Protein AF-A0A7C1MIQ9-F1 (afdb_monomer_lite)

Sequence (76 aa):
MTEANMLGAILSRFINLIPQNYCVLAGDNEVAHIKQHFNPFILKYTLTLSQSEAIIDPRILIAAGILLAGIERRQS

Secondary structure (DSSP, 8-state):
--HHHHHHHHHHHHHTT---EEEEEETTEEEEEEEEE--SSS-EEEEEE--SS-SS-HHHHHHHHHHHHHHHHHH-

pLDDT: mean 83.59, std 13.34, range [49.75, 97.0]

Radius of gyration: 16.75 Å; chains: 1; bounding box: 32×17×56 Å

Foldseek 3Di:
DPPVVVVVVVVVVCVLQPKDKDFDDDDPDTQWIKTWDRDPPDGDIDIGGPDPDCPDPVVVVVVVVVVVSVVSVVVD

Structure (mmCIF, N/CA/C/O backbone):
data_AF-A0A7C1MIQ9-F1
#
_entry.id   AF-A0A7C1MIQ9-F1
#
loop_
_atom_site.group_PDB
_atom_site.id
_atom_site.type_symbol
_atom_site.label_atom_id
_atom_site.label_alt_id
_atom_site.label_comp_id
_atom_site.label_asym_id
_atom_site.label_entity_id
_atom_site.label_seq_id
_atom_site.pdbx_PDB_ins_code
_atom_site.Cartn_x
_atom_site.Cartn_y
_atom_site.Cartn_z
_atom_site.occupancy
_atom_site.B_iso_or_equiv
_atom_site.auth_seq_id
_atom_site.auth_comp_id
_atom_site.auth_asym_id
_atom_site.auth_atom_id
_atom_site.pdbx_PDB_model_num
ATOM 1 N N . MET A 1 1 ? 13.976 2.507 -40.002 1.00 50.25 1 MET A N 1
ATOM 2 C CA . MET A 1 1 ? 12.995 1.746 -39.187 1.00 50.25 1 MET A CA 1
ATOM 3 C C . MET A 1 1 ? 13.492 1.457 -37.759 1.00 50.25 1 MET A C 1
ATOM 5 O O . MET A 1 1 ? 12.723 0.936 -36.969 1.00 50.25 1 MET A O 1
ATOM 9 N N . THR A 1 2 ? 14.733 1.817 -37.390 1.00 58.38 2 THR A N 1
ATOM 10 C CA . THR A 1 2 ? 15.339 1.476 -36.083 1.00 58.38 2 THR A CA 1
ATOM 11 C C . THR A 1 2 ? 15.135 2.552 -35.003 1.00 58.38 2 THR A C 1
ATOM 13 O O . THR A 1 2 ? 14.946 2.220 -33.837 1.00 58.38 2 THR A O 1
ATOM 16 N N . GLU A 1 3 ? 15.093 3.838 -35.373 1.00 57.09 3 GLU A N 1
ATOM 17 C CA . GLU A 1 3 ? 14.931 4.954 -34.418 1.00 57.09 3 GLU A CA 1
ATOM 18 C C . GLU A 1 3 ? 13.553 4.995 -33.744 1.00 57.09 3 GLU A C 1
ATOM 20 O O . GLU A 1 3 ? 13.468 5.235 -32.541 1.00 57.09 3 GLU A O 1
ATOM 25 N N . ALA A 1 4 ? 12.479 4.681 -34.481 1.00 61.19 4 ALA A N 1
ATOM 26 C CA . ALA A 1 4 ? 11.121 4.629 -33.932 1.00 61.19 4 ALA A CA 1
ATOM 27 C C . ALA A 1 4 ? 10.970 3.553 -32.837 1.00 61.19 4 ALA A C 1
ATOM 29 O O . ALA A 1 4 ? 10.281 3.775 -31.844 1.00 61.19 4 ALA A O 1
ATOM 30 N N . ASN A 1 5 ? 11.676 2.423 -32.966 1.00 70.31 5 ASN A N 1
ATOM 31 C CA . ASN A 1 5 ? 11.649 1.347 -31.973 1.00 70.31 5 ASN A CA 1
ATOM 32 C C . ASN A 1 5 ? 12.477 1.680 -30.726 1.00 70.31 5 ASN A C 1
ATOM 34 O O . ASN A 1 5 ? 12.107 1.271 -29.630 1.00 70.31 5 ASN A O 1
ATOM 38 N N . MET A 1 6 ? 13.568 2.441 -30.864 1.00 73.31 6 MET A N 1
ATOM 39 C CA . MET A 1 6 ? 14.379 2.876 -29.722 1.00 73.31 6 MET A CA 1
ATOM 40 C C . MET A 1 6 ? 13.646 3.931 -28.884 1.00 73.31 6 MET A C 1
ATOM 42 O O . MET A 1 6 ? 13.586 3.811 -27.663 1.00 73.31 6 MET A O 1
ATOM 46 N N . LEU A 1 7 ? 13.016 4.914 -29.535 1.00 75.94 7 LEU A N 1
ATOM 47 C CA . LEU A 1 7 ? 12.136 5.883 -28.874 1.00 75.94 7 LEU A CA 1
ATOM 48 C C . LEU A 1 7 ? 10.925 5.200 -28.234 1.00 75.94 7 LEU A C 1
ATOM 50 O O . LEU A 1 7 ? 10.621 5.476 -27.078 1.00 75.94 7 LEU A O 1
ATOM 54 N N . GLY A 1 8 ? 10.284 4.264 -28.940 1.00 78.12 8 GLY A N 1
ATOM 55 C CA . GLY A 1 8 ? 9.172 3.473 -28.410 1.00 78.12 8 GLY A CA 1
ATOM 56 C C . GLY A 1 8 ? 9.558 2.633 -27.190 1.00 78.12 8 GLY A C 1
ATOM 57 O O . GLY A 1 8 ? 8.816 2.612 -26.216 1.00 78.12 8 GLY A O 1
ATOM 58 N N . ALA A 1 9 ? 10.740 2.010 -27.194 1.00 74.12 9 ALA A N 1
ATOM 59 C CA . ALA A 1 9 ? 11.249 1.230 -26.063 1.00 74.12 9 ALA A CA 1
ATOM 60 C C . ALA A 1 9 ? 11.663 2.096 -24.861 1.00 74.12 9 ALA A C 1
ATOM 62 O O . ALA A 1 9 ? 11.634 1.638 -23.720 1.00 74.12 9 ALA A O 1
ATOM 63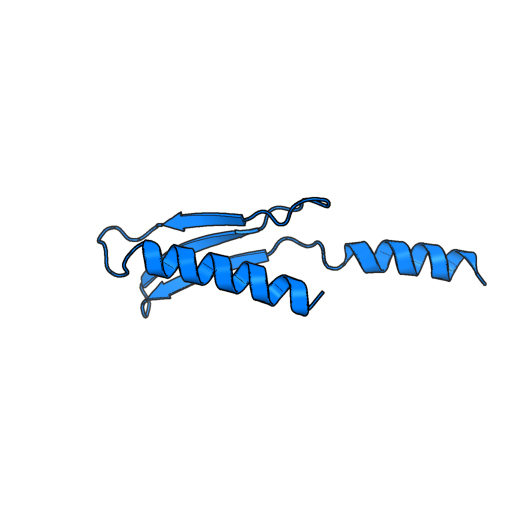 N N . ILE A 1 10 ? 12.067 3.346 -25.096 1.00 70.94 10 ILE A N 1
ATOM 64 C CA . ILE A 1 10 ? 12.321 4.317 -24.028 1.00 70.94 10 ILE A CA 1
ATOM 65 C C . ILE A 1 10 ? 10.986 4.801 -23.456 1.00 70.94 10 ILE A C 1
ATOM 67 O O . ILE A 1 10 ? 10.795 4.746 -22.248 1.00 70.94 10 ILE A O 1
ATOM 71 N N . LEU A 1 11 ? 10.040 5.195 -24.311 1.00 70.38 11 LEU A N 1
ATOM 72 C CA . LEU A 1 11 ? 8.695 5.624 -23.920 1.00 70.38 11 LEU A CA 1
ATOM 73 C C . LEU A 1 11 ? 7.934 4.523 -23.175 1.00 70.38 11 LEU A C 1
ATOM 75 O O . LEU A 1 11 ? 7.305 4.819 -22.165 1.00 70.38 11 LEU A O 1
ATOM 79 N N . SER A 1 12 ? 8.049 3.259 -23.596 1.00 68.12 12 SER A N 1
ATOM 80 C CA . SER A 1 12 ? 7.394 2.123 -22.935 1.00 68.12 12 SER A CA 1
ATOM 81 C C . SER A 1 12 ? 7.877 1.915 -21.502 1.00 68.12 12 SER A C 1
ATOM 83 O O . SER A 1 12 ? 7.095 1.502 -20.651 1.00 68.12 12 SER A O 1
ATOM 85 N N . ARG A 1 13 ? 9.137 2.262 -21.203 1.00 66.94 13 ARG A N 1
ATOM 86 C CA . ARG A 1 13 ? 9.662 2.243 -19.831 1.00 66.94 13 ARG A CA 1
ATOM 87 C C . ARG A 1 13 ? 9.024 3.309 -18.952 1.00 66.94 13 ARG A C 1
ATOM 89 O O . ARG A 1 13 ? 9.059 3.129 -17.747 1.00 66.94 13 ARG A O 1
ATOM 96 N N . PHE A 1 14 ? 8.442 4.368 -19.528 1.00 65.00 14 PHE A N 1
ATOM 97 C CA . PHE A 1 14 ? 7.784 5.457 -18.798 1.00 65.00 14 PHE A CA 1
ATOM 98 C C . PHE A 1 14 ? 6.283 5.252 -18.557 1.00 65.00 14 PHE A C 1
ATOM 100 O O . PHE A 1 14 ? 5.725 5.892 -17.669 1.00 65.00 14 PHE A O 1
ATOM 107 N N . ILE A 1 15 ? 5.637 4.335 -19.285 1.00 63.22 15 ILE A N 1
ATOM 108 C CA . ILE A 1 15 ? 4.201 4.037 -19.125 1.00 63.22 15 ILE A CA 1
ATOM 109 C C . ILE A 1 15 ? 3.927 3.391 -17.752 1.00 63.22 15 ILE A C 1
ATOM 111 O O . ILE A 1 15 ? 2.922 3.702 -17.120 1.00 63.22 15 ILE A O 1
ATOM 115 N N . ASN A 1 16 ? 4.870 2.592 -17.235 1.00 62.34 16 ASN A N 1
ATOM 116 C CA . ASN A 1 16 ? 4.799 1.983 -15.897 1.00 62.34 16 ASN A CA 1
ATOM 117 C C . ASN A 1 16 ? 5.121 2.952 -14.742 1.00 62.34 16 ASN A C 1
ATOM 119 O O . ASN A 1 16 ? 5.177 2.521 -13.595 1.00 62.34 16 ASN A O 1
ATOM 123 N N . LEU A 1 17 ? 5.353 4.245 -15.003 1.00 65.19 17 LEU A N 1
ATOM 124 C CA . LEU A 1 17 ? 5.657 5.209 -13.941 1.00 65.19 17 LEU A CA 1
ATOM 125 C C . LEU A 1 17 ? 4.476 6.102 -13.539 1.00 65.19 17 LEU A C 1
ATOM 127 O O . LEU A 1 17 ? 4.669 7.046 -12.774 1.00 65.19 17 LEU A O 1
ATOM 131 N N . ILE A 1 18 ? 3.256 5.843 -14.011 1.00 78.56 18 ILE A N 1
ATOM 132 C CA . ILE A 1 18 ? 2.092 6.589 -13.519 1.00 78.56 18 ILE A CA 1
ATOM 133 C C . ILE A 1 18 ? 1.881 6.229 -12.038 1.00 78.56 18 ILE A C 1
ATOM 135 O O . ILE A 1 18 ? 1.601 5.067 -11.746 1.00 78.56 18 ILE A O 1
ATOM 139 N N . PRO A 1 19 ? 2.019 7.184 -11.095 1.00 85.25 19 PRO A N 1
ATOM 140 C CA . PRO A 1 19 ? 1.939 6.872 -9.675 1.00 85.25 19 PRO A CA 1
ATOM 141 C C . PRO A 1 19 ? 0.523 6.478 -9.276 1.00 85.25 19 PRO A C 1
ATOM 143 O O . PRO A 1 19 ? -0.429 7.208 -9.562 1.00 85.25 19 PRO A O 1
ATOM 146 N N . GLN A 1 20 ? 0.407 5.374 -8.549 1.00 88.50 20 GLN A N 1
ATOM 147 C CA . GLN A 1 20 ? -0.863 4.865 -8.055 1.00 88.50 20 GLN A CA 1
ATOM 148 C C . GLN A 1 20 ? -1.159 5.318 -6.622 1.00 88.50 20 GLN A C 1
ATOM 150 O O . GLN A 1 20 ? -0.267 5.538 -5.796 1.00 88.50 20 GLN A O 1
ATOM 155 N N . ASN A 1 21 ? -2.449 5.457 -6.325 1.00 93.44 21 ASN A N 1
ATOM 156 C CA . ASN A 1 21 ? -2.965 5.754 -4.993 1.00 93.44 21 ASN A CA 1
ATOM 157 C C . ASN A 1 21 ? -3.921 4.635 -4.579 1.00 93.44 21 ASN A C 1
ATOM 159 O O . ASN A 1 21 ? -4.723 4.182 -5.394 1.00 93.44 21 ASN A O 1
ATOM 163 N N . TYR A 1 22 ? -3.840 4.206 -3.323 1.00 94.25 22 TYR A N 1
ATOM 164 C CA . TYR A 1 22 ? -4.617 3.094 -2.791 1.00 94.25 22 TYR A CA 1
ATOM 165 C C . TYR A 1 22 ? -5.323 3.511 -1.501 1.00 94.25 22 TYR A C 1
ATOM 167 O O . TYR A 1 22 ? -4.681 4.014 -0.578 1.00 94.25 22 TYR A O 1
ATOM 175 N N . CYS A 1 23 ? -6.622 3.234 -1.410 1.00 95.44 23 CYS A N 1
ATOM 176 C CA . CYS A 1 23 ? -7.378 3.331 -0.162 1.00 95.44 23 CYS A CA 1
ATOM 177 C C . CYS A 1 23 ? -7.411 1.963 0.526 1.00 95.44 23 CYS A C 1
ATOM 179 O O . CYS A 1 23 ? -7.689 0.946 -0.111 1.00 95.44 23 CYS A O 1
ATOM 181 N N . VAL A 1 24 ? -7.142 1.940 1.830 1.00 95.19 24 VAL A N 1
ATOM 182 C CA . VAL A 1 24 ? -7.229 0.743 2.669 1.00 95.19 24 VAL A CA 1
ATOM 183 C C . VAL A 1 24 ? -8.502 0.836 3.494 1.00 95.19 24 VAL A C 1
ATOM 185 O O . VAL A 1 24 ? -8.676 1.773 4.275 1.00 95.19 24 VAL A O 1
ATOM 188 N N . LEU A 1 25 ? -9.380 -0.148 3.321 1.00 94.31 25 LEU A N 1
ATOM 189 C CA . LEU A 1 25 ? -10.684 -0.204 3.971 1.00 94.31 25 LEU A CA 1
ATOM 190 C C . LEU A 1 25 ? -10.747 -1.369 4.969 1.00 94.31 25 LEU A C 1
ATOM 192 O O . LEU A 1 25 ? -10.261 -2.466 4.688 1.00 94.31 25 LEU A O 1
ATOM 196 N N . ALA A 1 26 ? -11.380 -1.134 6.117 1.00 92.00 26 ALA A N 1
ATOM 197 C CA . ALA A 1 26 ? -11.813 -2.151 7.068 1.00 92.00 26 ALA A CA 1
ATOM 198 C C . ALA A 1 26 ? -13.350 -2.202 7.056 1.00 92.00 26 ALA A C 1
ATOM 200 O O . ALA A 1 26 ? -14.022 -1.442 7.758 1.00 92.00 26 ALA A O 1
ATOM 201 N N . GLY A 1 27 ? -13.911 -3.064 6.201 1.00 89.88 27 GLY A N 1
ATOM 202 C CA . GLY A 1 27 ? -15.323 -2.969 5.821 1.00 89.88 27 GLY A CA 1
ATOM 203 C C . GLY A 1 27 ? -15.553 -1.704 4.992 1.00 89.88 27 GLY A C 1
ATOM 204 O O . GLY A 1 27 ? -14.836 -1.487 4.020 1.00 89.88 27 GLY A O 1
ATOM 205 N N . ASP A 1 28 ? -16.491 -0.856 5.413 1.00 89.94 28 ASP A N 1
ATOM 206 C CA . ASP A 1 28 ? -16.773 0.439 4.771 1.00 89.94 28 ASP A CA 1
ATOM 207 C C . ASP A 1 28 ? -15.952 1.606 5.354 1.00 89.94 28 ASP A C 1
ATOM 209 O O . ASP A 1 28 ? -16.054 2.739 4.885 1.00 89.94 28 ASP A O 1
ATOM 213 N N . ASN A 1 29 ? -15.133 1.355 6.381 1.00 91.00 29 ASN A N 1
ATOM 214 C CA . ASN A 1 29 ? -14.343 2.396 7.036 1.00 91.00 29 ASN A CA 1
ATOM 215 C C . ASN A 1 29 ? -12.960 2.515 6.399 1.00 91.00 29 ASN A C 1
ATOM 217 O O . ASN A 1 29 ? -12.197 1.547 6.381 1.00 91.00 29 ASN A O 1
ATOM 221 N N . GLU A 1 30 ? -12.597 3.709 5.942 1.00 93.81 30 GLU A N 1
ATOM 222 C CA . GLU A 1 30 ? -11.227 3.987 5.520 1.00 93.81 30 GLU A CA 1
ATOM 223 C C . GLU A 1 30 ? -10.301 4.049 6.739 1.00 93.81 30 GLU A C 1
ATOM 225 O O . GLU A 1 30 ? -10.517 4.829 7.666 1.00 93.81 30 GLU A O 1
ATOM 230 N N . VAL A 1 31 ? -9.268 3.206 6.739 1.00 95.44 31 VAL A N 1
ATOM 231 C CA . VAL A 1 31 ? -8.307 3.108 7.849 1.00 95.44 31 VAL A CA 1
ATOM 232 C C . VAL A 1 31 ? -6.932 3.655 7.494 1.00 95.44 31 VAL A C 1
ATOM 234 O O . VAL A 1 31 ? -6.184 4.077 8.384 1.00 95.44 31 VAL A O 1
ATOM 237 N N . ALA A 1 32 ? -6.584 3.658 6.206 1.00 96.31 32 ALA A N 1
ATOM 238 C CA . ALA A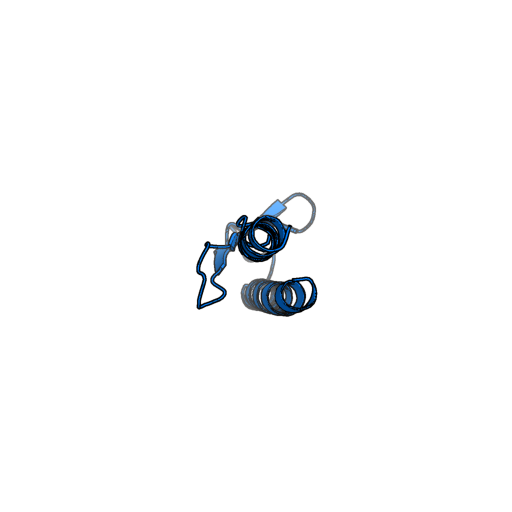 1 32 ? -5.357 4.258 5.715 1.00 96.31 32 ALA A CA 1
ATOM 239 C C . ALA A 1 32 ? -5.417 4.572 4.216 1.00 96.31 32 ALA A C 1
ATOM 241 O O . ALA A 1 32 ? -6.193 3.985 3.466 1.00 96.31 32 ALA A O 1
ATOM 242 N N . HIS A 1 33 ? -4.501 5.425 3.769 1.00 97.00 33 HIS A N 1
ATOM 243 C CA . HIS A 1 33 ? -4.259 5.719 2.363 1.00 97.00 33 HIS A CA 1
ATOM 244 C C . HIS A 1 33 ? -2.772 5.545 2.031 1.00 97.00 33 HIS A C 1
ATOM 246 O O . HIS A 1 33 ? -1.899 5.972 2.791 1.00 97.00 33 HIS A O 1
ATOM 252 N N . ILE A 1 34 ? -2.471 4.933 0.885 1.00 96.50 34 ILE A N 1
ATOM 253 C CA . ILE A 1 34 ? -1.112 4.735 0.377 1.00 96.50 34 ILE A CA 1
ATOM 254 C C . ILE A 1 34 ? -0.954 5.522 -0.919 1.00 96.50 34 ILE A C 1
ATOM 256 O O . ILE A 1 34 ? -1.639 5.265 -1.903 1.00 96.50 34 ILE A O 1
ATOM 260 N N . LYS A 1 35 ? -0.004 6.453 -0.938 1.00 95.31 35 LYS A N 1
ATOM 261 C CA . LYS A 1 35 ? 0.348 7.246 -2.118 1.00 95.31 35 LYS A CA 1
ATOM 262 C C . LYS A 1 35 ? 1.715 6.838 -2.642 1.00 95.31 35 LYS A C 1
ATOM 264 O O . LYS A 1 35 ? 2.709 6.984 -1.925 1.00 95.31 35 LYS A O 1
ATOM 269 N N . GLN A 1 36 ? 1.780 6.370 -3.883 1.00 92.81 36 GLN A N 1
ATOM 270 C CA . GLN A 1 36 ? 3.040 6.195 -4.595 1.00 92.81 36 GLN A CA 1
ATOM 271 C C . GLN A 1 36 ? 3.552 7.549 -5.084 1.00 92.81 36 GLN A C 1
ATOM 273 O O . GLN A 1 36 ? 2.788 8.420 -5.505 1.00 92.81 36 GLN A O 1
ATOM 278 N N . HIS A 1 37 ? 4.868 7.723 -5.053 1.00 90.44 37 HIS A N 1
ATOM 279 C CA . HIS A 1 37 ? 5.527 8.886 -5.631 1.00 90.44 37 HIS A CA 1
ATOM 280 C C . HIS A 1 37 ? 6.372 8.441 -6.813 1.00 90.44 37 HIS A C 1
ATOM 282 O O . HIS A 1 37 ? 7.162 7.505 -6.685 1.00 90.44 37 HIS A O 1
ATOM 288 N N . PHE A 1 38 ? 6.246 9.149 -7.937 1.00 86.38 38 PHE A N 1
ATOM 289 C CA . PHE A 1 38 ? 7.154 8.973 -9.065 1.00 86.38 38 PHE A CA 1
ATOM 290 C C . PHE A 1 38 ? 8.585 9.228 -8.596 1.00 86.38 38 PHE A C 1
ATOM 292 O O . PHE A 1 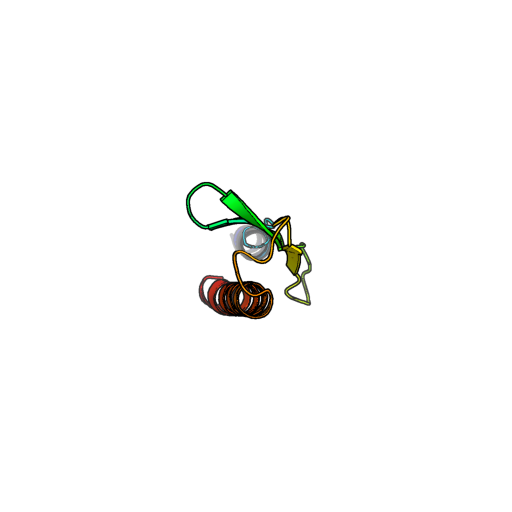38 ? 8.930 10.341 -8.186 1.00 86.38 38 PHE A O 1
ATOM 299 N N . ASN A 1 39 ? 9.431 8.208 -8.669 1.00 83.00 39 ASN A N 1
ATOM 300 C CA . ASN A 1 39 ? 10.862 8.370 -8.511 1.00 83.00 39 ASN A CA 1
ATOM 301 C C . ASN A 1 39 ? 11.582 7.284 -9.329 1.00 83.00 39 ASN A C 1
ATOM 303 O O . ASN A 1 39 ? 11.329 6.099 -9.120 1.00 83.00 39 ASN A O 1
ATOM 307 N N . PRO A 1 40 ? 12.476 7.663 -10.258 1.00 76.69 40 PRO A N 1
ATOM 308 C CA . PRO A 1 40 ? 13.094 6.717 -11.185 1.00 76.69 40 PRO A CA 1
ATOM 309 C C . PRO A 1 40 ? 14.208 5.860 -10.557 1.00 76.69 40 PRO A C 1
ATOM 311 O O . PRO A 1 40 ? 14.723 4.963 -11.218 1.00 76.69 40 PRO A O 1
ATOM 314 N N . PHE A 1 41 ? 14.598 6.122 -9.304 1.00 83.12 41 PHE A N 1
ATOM 315 C CA . PHE A 1 41 ? 15.704 5.433 -8.627 1.00 83.12 41 PHE A CA 1
ATOM 316 C C . PHE A 1 41 ? 15.250 4.625 -7.412 1.00 83.12 41 PHE A C 1
ATOM 318 O O . PHE A 1 41 ? 15.739 3.519 -7.180 1.00 83.12 41 PHE A O 1
ATOM 325 N N . ILE A 1 42 ? 14.324 5.173 -6.624 1.00 85.94 42 ILE A N 1
ATOM 326 C CA . ILE A 1 42 ? 13.786 4.529 -5.427 1.00 85.94 42 ILE A CA 1
ATOM 327 C C . ILE A 1 42 ? 12.284 4.340 -5.559 1.00 85.94 42 ILE A C 1
ATOM 329 O O . ILE A 1 42 ? 11.557 5.261 -5.909 1.00 85.94 42 ILE A O 1
ATOM 333 N N . LEU A 1 43 ? 11.798 3.155 -5.206 1.00 87.06 43 LEU A N 1
ATOM 334 C CA . LEU A 1 43 ? 10.367 2.947 -5.050 1.00 87.06 43 LEU A CA 1
ATOM 335 C C . LEU A 1 43 ? 9.924 3.625 -3.748 1.00 87.06 43 LEU A C 1
ATOM 337 O O . LEU A 1 43 ? 10.377 3.240 -2.669 1.00 87.06 43 LEU A O 1
ATOM 341 N N . LYS A 1 44 ? 9.086 4.660 -3.849 1.00 90.75 44 LYS A N 1
ATOM 342 C CA . LYS A 1 44 ? 8.696 5.492 -2.707 1.00 90.75 44 LYS A CA 1
ATOM 343 C C . LYS A 1 44 ? 7.183 5.516 -2.531 1.00 90.75 44 LYS A C 1
ATOM 345 O O . LYS A 1 44 ? 6.457 5.914 -3.438 1.00 90.75 44 LYS A O 1
ATOM 350 N N . TYR A 1 45 ? 6.742 5.197 -1.318 1.00 94.50 45 TYR A N 1
ATOM 351 C CA . TYR A 1 45 ? 5.351 5.323 -0.892 1.00 94.50 45 TYR A CA 1
ATOM 352 C C . TYR A 1 45 ? 5.238 6.154 0.385 1.00 94.50 45 TYR A C 1
ATOM 354 O O . TYR A 1 45 ? 6.156 6.200 1.205 1.00 94.50 45 TYR A O 1
ATOM 362 N N . THR A 1 46 ? 4.083 6.786 0.561 1.00 96.94 46 THR A N 1
ATOM 363 C CA . THR A 1 46 ? 3.635 7.367 1.828 1.00 96.94 46 THR A CA 1
ATOM 364 C C . THR A 1 46 ? 2.392 6.621 2.279 1.00 96.94 46 THR A C 1
ATOM 366 O O . THR A 1 46 ? 1.413 6.593 1.542 1.00 96.94 46 THR A O 1
ATOM 369 N N . LEU A 1 47 ? 2.435 6.040 3.478 1.00 96.94 47 LEU A N 1
ATOM 370 C CA . LEU A 1 47 ? 1.274 5.479 4.165 1.00 96.94 47 LEU A CA 1
ATOM 371 C C . LEU A 1 47 ? 0.779 6.505 5.188 1.00 96.94 47 LEU A C 1
ATOM 373 O O . LEU A 1 47 ? 1.532 6.906 6.076 1.00 96.94 47 LEU A O 1
ATOM 377 N N . THR A 1 48 ? -0.478 6.911 5.069 1.00 96.75 48 THR A N 1
ATOM 378 C CA . THR A 1 48 ? -1.164 7.786 6.022 1.00 96.75 48 THR A CA 1
ATOM 379 C C . THR A 1 48 ? -2.246 6.977 6.716 1.00 96.75 48 THR A C 1
ATOM 381 O O . THR A 1 48 ? -3.110 6.422 6.049 1.00 96.75 48 THR A O 1
ATOM 384 N N . LEU A 1 49 ? -2.197 6.900 8.044 1.00 94.69 49 LEU A N 1
ATOM 385 C CA . LEU A 1 49 ? -3.245 6.267 8.843 1.00 94.69 49 LEU A CA 1
ATOM 386 C C . LEU A 1 49 ? -4.373 7.285 9.042 1.00 94.69 49 LEU A C 1
ATOM 388 O O . LEU A 1 49 ? -4.112 8.384 9.529 1.00 94.69 49 LEU A O 1
ATOM 392 N N . SER A 1 50 ? -5.593 6.935 8.642 1.00 91.38 50 SER A N 1
ATOM 393 C CA . SER A 1 50 ? -6.782 7.799 8.725 1.00 91.38 50 SER A CA 1
ATOM 394 C C . SER A 1 50 ? -7.798 7.329 9.771 1.00 91.38 50 SER A C 1
ATOM 396 O O . SER A 1 50 ? -8.720 8.069 10.105 1.00 91.38 50 SER A O 1
ATOM 398 N N . GLN A 1 51 ? -7.604 6.138 10.346 1.00 87.19 51 GLN A N 1
ATOM 399 C CA . GLN A 1 51 ? -8.455 5.624 11.418 1.00 87.19 51 GLN A CA 1
ATOM 400 C C . GLN A 1 51 ? -8.400 6.517 12.677 1.00 87.19 51 GLN A C 1
ATOM 402 O O . GLN A 1 51 ? -7.321 6.863 13.160 1.00 87.19 51 GLN A O 1
ATOM 407 N N . SER A 1 52 ? -9.566 6.894 13.216 1.00 78.81 52 SER A N 1
ATOM 408 C CA . SER A 1 52 ? -9.666 7.692 14.455 1.00 78.81 52 SER A CA 1
ATOM 409 C C . SER A 1 52 ? -9.438 6.854 15.718 1.00 78.81 52 SER A C 1
ATOM 411 O O . SER A 1 52 ? -8.846 7.332 16.681 1.00 78.81 52 SER A O 1
ATOM 413 N N . GLU A 1 53 ? -9.858 5.590 15.688 1.00 80.50 53 GLU A N 1
ATOM 414 C CA . GLU A 1 53 ? -9.530 4.567 16.683 1.00 80.50 53 GLU A CA 1
ATOM 415 C C . GLU A 1 53 ? -8.660 3.490 16.032 1.00 80.50 53 GLU A C 1
ATOM 417 O O . GLU A 1 53 ? -8.682 3.320 14.812 1.00 80.50 53 GLU A O 1
ATOM 422 N N . ALA A 1 54 ? -7.881 2.750 16.823 1.00 80.25 54 ALA A N 1
ATOM 423 C CA . ALA A 1 54 ? -7.000 1.698 16.316 1.00 80.25 54 ALA A CA 1
ATOM 424 C C . ALA A 1 54 ? -7.776 0.431 15.896 1.00 80.25 54 ALA A C 1
ATOM 426 O O . ALA A 1 54 ? -7.561 -0.643 16.453 1.00 80.25 54 ALA A O 1
ATOM 427 N N . ILE A 1 55 ? -8.682 0.565 14.919 1.00 87.81 55 ILE A N 1
ATOM 428 C CA . ILE A 1 55 ? -9.497 -0.523 14.354 1.00 87.81 55 ILE A CA 1
ATOM 429 C C . ILE A 1 55 ? -8.583 -1.617 13.795 1.00 87.81 55 ILE A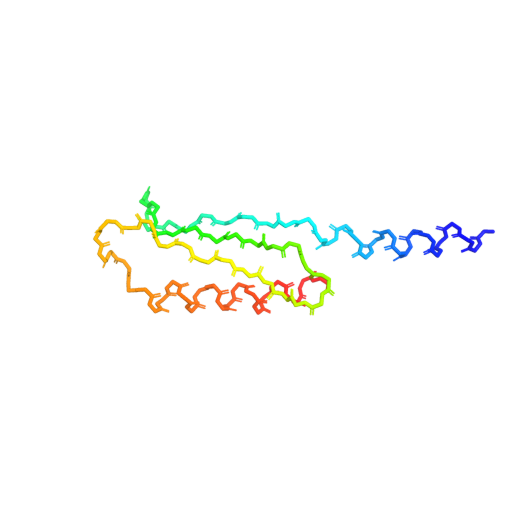 C 1
ATOM 431 O O . ILE A 1 55 ? -8.820 -2.804 14.012 1.00 87.81 55 ILE A O 1
ATOM 435 N N . ILE A 1 56 ? -7.512 -1.215 13.104 1.00 92.38 56 ILE A N 1
ATOM 436 C CA . ILE A 1 56 ? -6.437 -2.104 12.671 1.00 92.38 56 ILE A CA 1
ATOM 437 C C . ILE A 1 56 ? -5.127 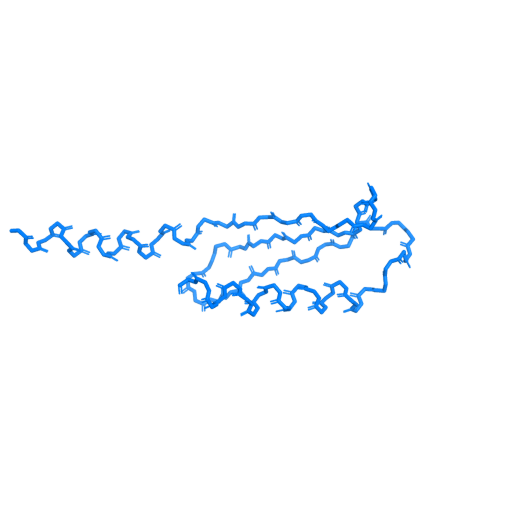-1.680 13.333 1.00 92.38 56 ILE A C 1
ATOM 439 O O . ILE A 1 56 ? -4.793 -0.497 13.408 1.00 92.38 56 ILE A O 1
ATOM 443 N N . ASP A 1 57 ? -4.342 -2.654 13.793 1.00 93.50 57 ASP A N 1
ATOM 444 C CA . ASP A 1 57 ? -3.005 -2.385 14.319 1.00 93.50 57 ASP A CA 1
ATOM 445 C C . ASP A 1 57 ? -2.128 -1.721 13.229 1.00 93.50 57 ASP A C 1
ATOM 447 O O . ASP A 1 57 ? -1.984 -2.279 12.133 1.00 93.50 57 ASP A O 1
ATOM 451 N N . PRO A 1 58 ? -1.495 -0.563 13.500 1.00 93.25 58 PRO A N 1
ATOM 452 C CA . PRO A 1 58 ? -0.651 0.140 12.532 1.00 93.25 58 PRO A CA 1
ATOM 453 C C . PRO A 1 58 ? 0.436 -0.726 11.886 1.00 93.25 58 PRO A C 1
ATOM 455 O O . PRO A 1 58 ? 0.799 -0.507 10.731 1.00 93.25 58 PRO A O 1
ATOM 458 N N . ARG A 1 59 ? 0.951 -1.735 12.597 1.00 95.06 59 ARG A N 1
ATOM 459 C CA . ARG A 1 59 ? 1.980 -2.648 12.081 1.00 95.06 59 ARG A CA 1
ATOM 460 C C . ARG A 1 59 ? 1.444 -3.516 10.951 1.00 95.06 59 ARG A C 1
ATOM 462 O O . ARG A 1 59 ? 2.187 -3.798 10.017 1.00 95.06 59 ARG A O 1
ATOM 469 N N . ILE A 1 60 ? 0.166 -3.895 11.000 1.00 95.56 60 ILE A N 1
ATOM 470 C CA . ILE A 1 60 ? -0.489 -4.636 9.914 1.00 95.56 60 ILE A CA 1
ATOM 471 C C . ILE A 1 60 ? -0.600 -3.747 8.674 1.00 95.56 60 ILE A C 1
ATOM 473 O O . ILE A 1 60 ? -0.283 -4.192 7.574 1.00 95.56 60 ILE A O 1
ATOM 477 N N . LEU A 1 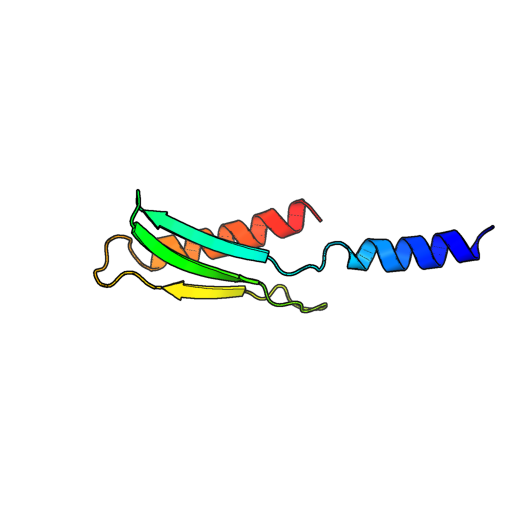61 ? -0.968 -2.475 8.848 1.00 95.31 61 LEU A N 1
ATOM 478 C CA . LEU A 1 61 ? -1.067 -1.515 7.742 1.00 95.31 61 LEU A CA 1
ATOM 479 C C . LEU A 1 61 ? 0.305 -1.246 7.104 1.00 95.31 61 LEU A C 1
ATOM 481 O O . LEU A 1 61 ? 0.432 -1.228 5.880 1.00 95.31 61 LEU A O 1
ATOM 485 N N . ILE A 1 62 ? 1.355 -1.125 7.920 1.00 95.81 62 ILE A N 1
ATOM 486 C CA . ILE A 1 62 ? 2.738 -1.014 7.438 1.00 95.81 62 ILE A CA 1
ATOM 487 C C . ILE A 1 62 ? 3.154 -2.283 6.682 1.00 95.81 62 ILE A C 1
ATOM 489 O O . ILE A 1 62 ? 3.701 -2.185 5.584 1.00 95.81 62 ILE A O 1
ATOM 493 N N . ALA A 1 63 ? 2.873 -3.472 7.225 1.00 97.00 63 ALA A N 1
ATOM 494 C CA . ALA A 1 63 ? 3.188 -4.740 6.570 1.00 97.00 63 ALA A CA 1
ATOM 495 C C . ALA A 1 63 ? 2.471 -4.884 5.217 1.00 97.00 63 ALA A C 1
ATOM 497 O O . ALA A 1 63 ? 3.091 -5.308 4.242 1.00 97.00 63 ALA A O 1
ATOM 498 N N . ALA A 1 64 ? 1.204 -4.466 5.130 1.00 95.00 64 ALA A N 1
ATOM 499 C CA . ALA A 1 64 ? 0.452 -4.433 3.879 1.00 95.00 64 ALA A CA 1
ATOM 500 C C . ALA A 1 64 ? 1.100 -3.491 2.849 1.00 95.00 64 ALA A C 1
ATOM 502 O O . ALA A 1 64 ? 1.265 -3.871 1.691 1.00 95.00 64 ALA A O 1
ATOM 503 N N . GLY A 1 65 ? 1.545 -2.301 3.271 1.00 94.50 65 GLY A N 1
ATOM 504 C CA . GLY A 1 65 ? 2.281 -1.371 2.408 1.00 94.50 65 GLY A CA 1
ATOM 505 C C . GLY A 1 65 ? 3.621 -1.930 1.909 1.00 94.50 65 GLY A C 1
ATOM 506 O O . GLY A 1 65 ? 3.963 -1.762 0.739 1.00 94.50 65 GLY A O 1
ATOM 507 N N . ILE A 1 66 ? 4.362 -2.647 2.760 1.00 94.56 66 ILE A N 1
ATOM 508 C CA . ILE A 1 66 ? 5.607 -3.333 2.368 1.00 94.56 66 ILE A CA 1
ATOM 509 C C . ILE A 1 66 ? 5.315 -4.440 1.348 1.00 94.56 66 ILE A C 1
ATOM 511 O O . ILE A 1 66 ? 6.025 -4.564 0.349 1.00 94.56 66 ILE A O 1
ATOM 515 N N . LEU A 1 67 ? 4.265 -5.231 1.579 1.00 94.69 67 LEU A N 1
ATOM 516 C CA . LEU A 1 67 ? 3.856 -6.296 0.668 1.00 94.69 67 LEU A CA 1
ATOM 517 C C . LEU A 1 67 ? 3.454 -5.735 -0.702 1.00 94.69 67 LEU A C 1
ATOM 519 O O . LEU A 1 67 ? 3.904 -6.257 -1.721 1.00 94.69 67 LEU A O 1
ATOM 523 N N . LEU A 1 68 ? 2.674 -4.650 -0.725 1.00 92.50 68 LEU A N 1
ATOM 524 C CA . LEU A 1 68 ? 2.288 -3.939 -1.945 1.00 92.50 68 LEU A CA 1
ATOM 525 C C . LEU A 1 68 ? 3.524 -3.514 -2.750 1.00 92.50 68 LEU A C 1
ATOM 527 O O . LEU A 1 68 ? 3.645 -3.861 -3.924 1.00 92.50 68 LEU A O 1
ATOM 531 N N . ALA A 1 69 ? 4.490 -2.864 -2.093 1.00 89.81 69 ALA A N 1
ATOM 532 C CA . ALA A 1 69 ? 5.747 -2.459 -2.722 1.00 89.81 69 ALA A CA 1
ATOM 533 C C . ALA A 1 69 ? 6.552 -3.656 -3.271 1.00 89.81 69 ALA A C 1
ATOM 535 O O . ALA A 1 69 ? 7.212 -3.549 -4.307 1.00 89.81 69 ALA A O 1
ATOM 536 N N . GLY A 1 70 ? 6.498 -4.808 -2.594 1.00 89.19 70 GLY A N 1
ATOM 537 C CA . GLY A 1 70 ? 7.140 -6.046 -3.040 1.00 89.19 70 GLY A CA 1
ATOM 538 C C . GLY A 1 70 ? 6.474 -6.689 -4.263 1.00 89.19 70 GLY A C 1
ATOM 539 O O . GLY A 1 70 ? 7.172 -7.229 -5.123 1.00 89.19 70 GLY A O 1
ATOM 540 N N . ILE A 1 71 ? 5.142 -6.629 -4.360 1.00 87.00 71 ILE A N 1
ATOM 541 C CA . ILE A 1 71 ? 4.376 -7.195 -5.482 1.00 87.00 71 ILE A CA 1
ATOM 542 C C . ILE A 1 71 ? 4.496 -6.313 -6.726 1.00 87.00 71 ILE A C 1
ATOM 544 O O . ILE A 1 71 ? 4.698 -6.840 -7.819 1.00 87.00 71 ILE A O 1
ATOM 548 N N . GLU A 1 72 ? 4.424 -4.990 -6.579 1.00 77.94 72 GLU A N 1
ATOM 549 C CA . GLU A 1 72 ? 4.429 -4.058 -7.714 1.00 77.94 72 GLU A CA 1
ATOM 550 C C . GLU A 1 72 ? 5.730 -4.158 -8.536 1.00 77.94 72 GLU A C 1
ATOM 552 O O . GLU A 1 72 ? 5.703 -4.154 -9.766 1.00 77.94 72 GLU A O 1
ATOM 557 N N . ARG A 1 73 ? 6.864 -4.431 -7.874 1.00 62.12 73 ARG A N 1
ATOM 558 C CA . ARG A 1 73 ? 8.148 -4.725 -8.538 1.00 62.12 73 ARG A CA 1
ATOM 559 C C . ARG A 1 73 ? 8.163 -5.993 -9.397 1.00 62.12 73 ARG A C 1
ATOM 561 O O . ARG A 1 73 ? 9.069 -6.134 -10.210 1.00 62.12 73 ARG A O 1
ATOM 568 N N . ARG A 1 74 ? 7.235 -6.934 -9.194 1.00 58.28 74 ARG A N 1
ATOM 569 C CA . ARG A 1 74 ? 7.149 -8.183 -9.975 1.00 58.28 74 ARG A CA 1
ATOM 570 C C . ARG A 1 74 ? 6.234 -8.065 -11.195 1.00 58.28 74 ARG A C 1
ATOM 572 O O . ARG A 1 74 ? 6.259 -8.968 -12.022 1.00 58.28 74 ARG A O 1
ATOM 579 N N . GLN A 1 75 ? 5.415 -7.015 -11.276 1.00 54.38 75 GLN A N 1
ATOM 580 C CA . GLN A 1 75 ? 4.460 -6.790 -12.370 1.00 54.38 75 GLN A CA 1
ATOM 581 C C . GLN A 1 75 ? 4.973 -5.798 -13.431 1.00 54.38 75 GLN A C 1
ATOM 583 O O . GLN A 1 75 ? 4.366 -5.701 -14.494 1.00 54.38 75 GLN A O 1
ATOM 588 N N . SER A 1 76 ? 6.060 -5.066 -13.146 1.00 49.75 76 SER A N 1
ATOM 589 C CA . SER A 1 76 ? 6.699 -4.098 -14.059 1.00 49.75 76 SER A CA 1
ATOM 590 C C . SER A 1 76 ? 7.794 -4.690 -14.937 1.00 49.75 76 SER A C 1
ATOM 592 O O . SER A 1 76 ? 8.496 -5.614 -14.470 1.00 49.75 76 SER A O 1
#